Protein AF-A0A6M0AJH9-F1 (afdb_monomer_lite)

Foldseek 3Di:
DDDDDDPPPDDPPPPPVPPPQQFDDADPPVQVVLLVCVVVVAAEDEHAPDDDDDDNNHHYHYDGGPLVVVQVVDPPGPPPPPPPPPPPDD

Radius of gyration: 23.98 Å; chains: 1; bounding box: 80×22×56 Å

pLDDT: mean 77.79, std 18.37, range [37.62, 96.88]

Sequence (90 aa):
TINAHNQTHSFPQRRSSDSLGGQVRLVSQMELRLKEAAKLGFKRAIIPKGQTLSDLGIEIIQVSRVLDAIIAALPGGLRQDFPEDIEDQM

Secondary structure (DSSP, 8-state):
-----------------TTTS-BPPP-TTHHHHHHHHHHTT--EEEEESS------SSEEEEESBHHHHHHHHSTT-------S--SS--

Structure (mmCIF, N/CA/C/O backbone):
data_AF-A0A6M0AJH9-F1
#
_entry.id   AF-A0A6M0AJH9-F1
#
loop_
_atom_site.group_PDB
_atom_site.id
_atom_site.type_symbol
_atom_site.label_atom_id
_atom_site.label_alt_id
_atom_site.label_comp_id
_atom_site.label_asym_id
_atom_site.label_entity_id
_atom_site.label_seq_id
_atom_site.pdbx_PDB_ins_code
_atom_site.Cartn_x
_atom_site.Cartn_y
_atom_site.Cartn_z
_atom_site.occupancy
_atom_site.B_iso_or_equiv
_atom_site.auth_seq_id
_atom_site.auth_comp_id
_atom_site.auth_asym_id
_atom_site.auth_atom_id
_atom_site.pdbx_PDB_model_num
ATOM 1 N N . THR A 1 1 ? 70.511 3.053 -15.362 1.00 43.22 1 THR A N 1
ATOM 2 C CA . THR A 1 1 ? 69.440 2.115 -15.747 1.00 43.22 1 THR A CA 1
ATOM 3 C C . THR A 1 1 ? 68.329 2.192 -14.723 1.00 43.22 1 THR A C 1
ATOM 5 O O . THR A 1 1 ? 68.608 2.102 -13.538 1.00 43.22 1 THR A O 1
ATOM 8 N N . ILE A 1 2 ? 67.129 2.497 -15.217 1.00 50.25 2 ILE A N 1
ATOM 9 C CA . ILE A 1 2 ? 65.811 2.679 -14.574 1.00 50.25 2 ILE A CA 1
ATOM 10 C C . ILE A 1 2 ? 65.504 1.636 -13.469 1.00 50.25 2 ILE A C 1
ATOM 12 O O . ILE A 1 2 ? 65.936 0.497 -13.577 1.00 50.25 2 ILE A O 1
ATOM 16 N N . ASN A 1 3 ? 64.825 1.955 -12.360 1.00 37.62 3 ASN A N 1
ATOM 17 C CA . ASN A 1 3 ? 63.361 2.050 -12.320 1.00 37.62 3 ASN A CA 1
ATOM 18 C C . ASN A 1 3 ? 62.849 2.736 -11.037 1.00 37.62 3 ASN A C 1
ATOM 20 O O . ASN A 1 3 ? 63.011 2.222 -9.928 1.00 37.62 3 ASN A O 1
ATOM 24 N N . ALA A 1 4 ? 62.152 3.860 -11.214 1.00 53.34 4 ALA A N 1
ATOM 25 C CA . ALA A 1 4 ? 61.309 4.474 -10.196 1.00 53.34 4 ALA A CA 1
ATOM 26 C C . ALA A 1 4 ? 60.006 3.667 -10.071 1.00 53.34 4 ALA A C 1
ATOM 28 O O . ALA A 1 4 ? 59.257 3.522 -11.037 1.00 53.34 4 ALA A O 1
ATOM 29 N N . HIS A 1 5 ? 59.754 3.114 -8.885 1.00 56.78 5 HIS A N 1
ATOM 30 C CA . HIS A 1 5 ? 58.533 2.377 -8.574 1.00 56.78 5 HIS A CA 1
ATOM 31 C C . HIS A 1 5 ? 57.374 3.365 -8.398 1.00 56.78 5 HIS A C 1
ATOM 33 O O . HIS A 1 5 ? 57.274 4.054 -7.383 1.00 56.78 5 HIS A O 1
ATOM 39 N N . ASN A 1 6 ? 56.520 3.453 -9.416 1.00 49.84 6 ASN A N 1
ATOM 40 C CA . ASN A 1 6 ? 55.326 4.289 -9.427 1.00 49.84 6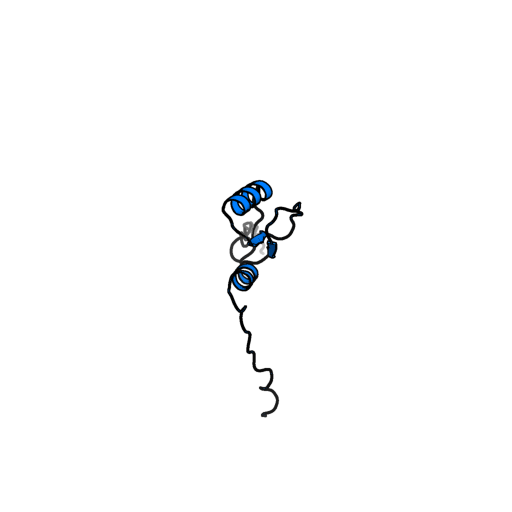 ASN A CA 1
ATOM 41 C C . ASN A 1 6 ? 54.274 3.718 -8.458 1.00 49.84 6 ASN A C 1
ATOM 43 O O . ASN A 1 6 ? 53.599 2.739 -8.771 1.00 49.84 6 ASN A O 1
ATOM 47 N N . GLN A 1 7 ? 54.149 4.316 -7.272 1.00 58.25 7 GLN A N 1
ATOM 48 C CA . GLN A 1 7 ? 53.071 4.016 -6.332 1.00 58.25 7 GLN A CA 1
ATOM 49 C C . GLN A 1 7 ? 51.787 4.710 -6.799 1.00 58.25 7 GLN A C 1
ATOM 51 O O . GLN A 1 7 ? 51.522 5.867 -6.481 1.00 58.25 7 GLN A O 1
ATOM 56 N N . THR A 1 8 ? 50.972 3.998 -7.572 1.00 56.56 8 THR A N 1
ATOM 57 C CA . THR A 1 8 ? 49.599 4.407 -7.880 1.00 56.56 8 THR A CA 1
ATOM 58 C C . THR A 1 8 ? 48.731 4.256 -6.635 1.00 56.56 8 THR A C 1
ATOM 60 O O . THR A 1 8 ? 48.257 3.164 -6.319 1.00 56.56 8 THR A O 1
ATOM 63 N N . HIS A 1 9 ? 48.498 5.363 -5.930 1.00 51.56 9 HIS A N 1
ATOM 64 C CA . HIS A 1 9 ? 47.410 5.467 -4.964 1.00 51.56 9 HIS A CA 1
ATOM 65 C C . HIS A 1 9 ? 46.078 5.306 -5.706 1.00 51.56 9 HIS A C 1
ATOM 67 O O . HIS A 1 9 ? 45.590 6.222 -6.368 1.00 51.56 9 HIS A O 1
ATOM 73 N N . SER A 1 10 ? 45.506 4.106 -5.628 1.00 53.72 10 SER A N 1
ATOM 74 C CA . SER A 1 10 ? 44.183 3.816 -6.166 1.00 53.72 10 SER A CA 1
ATOM 75 C C . SER A 1 10 ? 43.139 4.552 -5.325 1.00 53.72 10 SER A C 1
ATOM 77 O O . SER A 1 10 ? 42.847 4.159 -4.196 1.00 53.72 10 SER A O 1
ATOM 79 N N . PHE A 1 11 ? 42.582 5.634 -5.867 1.00 58.97 11 PHE A N 1
ATOM 80 C CA . PHE A 1 11 ? 41.422 6.305 -5.287 1.00 58.97 11 PHE A CA 1
ATOM 81 C C . PHE A 1 11 ? 40.257 5.305 -5.180 1.00 58.97 11 PHE A C 1
ATOM 83 O O . PHE A 1 11 ? 39.943 4.638 -6.172 1.00 58.97 11 PHE A O 1
ATOM 90 N N . PRO A 1 12 ? 39.589 5.176 -4.018 1.00 52.41 12 PRO A N 1
ATOM 91 C CA . PRO A 1 12 ? 38.428 4.312 -3.901 1.00 52.41 12 PRO A CA 1
ATOM 92 C C . PRO A 1 12 ? 37.296 4.895 -4.751 1.00 52.41 12 PRO A C 1
ATOM 94 O O . PRO A 1 12 ? 36.691 5.910 -4.407 1.00 52.41 12 PRO A O 1
ATOM 97 N N . GLN A 1 13 ? 37.008 4.240 -5.874 1.00 58.53 13 GLN A N 1
ATOM 98 C CA . GLN A 1 13 ? 35.788 4.436 -6.651 1.00 58.53 13 GLN A CA 1
ATOM 99 C C . GLN A 1 13 ? 34.586 4.102 -5.756 1.00 58.53 13 GLN A C 1
ATOM 101 O O . GLN A 1 13 ? 34.119 2.963 -5.715 1.00 58.53 13 GLN A O 1
ATOM 106 N N . ARG A 1 14 ? 34.067 5.090 -5.015 1.00 54.06 14 ARG A N 1
ATOM 107 C CA . ARG A 1 14 ? 32.724 5.005 -4.433 1.00 54.06 14 ARG A CA 1
ATOM 108 C C . ARG A 1 14 ? 31.724 5.026 -5.585 1.00 54.06 14 ARG A C 1
ATOM 110 O O . ARG A 1 14 ? 31.194 6.071 -5.945 1.00 54.06 14 ARG A O 1
ATOM 117 N N . ARG A 1 15 ? 31.440 3.856 -6.153 1.00 54.16 15 ARG A N 1
ATOM 118 C CA . ARG A 1 15 ? 30.209 3.645 -6.913 1.00 54.16 15 ARG A CA 1
ATOM 119 C C . ARG A 1 15 ? 29.057 3.607 -5.921 1.00 54.16 15 ARG A C 1
ATOM 121 O O . ARG A 1 15 ? 28.655 2.551 -5.460 1.00 54.16 15 ARG A O 1
ATOM 128 N N . SER A 1 16 ? 28.537 4.776 -5.567 1.00 53.69 16 SER A N 1
ATOM 129 C CA . SER A 1 16 ? 27.186 4.892 -5.025 1.00 53.69 16 SER A CA 1
ATOM 130 C C . SER A 1 16 ? 26.195 4.740 -6.185 1.00 53.69 16 SER A C 1
ATOM 132 O O . SER A 1 16 ? 25.578 5.709 -6.615 1.00 53.69 16 SER A O 1
ATOM 134 N N . SER A 1 17 ? 26.101 3.540 -6.761 1.00 54.62 17 SER A N 1
ATOM 135 C CA . SER A 1 17 ? 25.121 3.214 -7.811 1.00 54.62 17 SER A CA 1
ATOM 136 C C . SER A 1 17 ? 23.740 2.867 -7.246 1.00 54.62 17 SER A C 1
ATOM 138 O O . SER A 1 17 ? 22.776 2.743 -7.998 1.00 54.62 17 SER A O 1
ATOM 140 N N . ASP A 1 18 ? 23.620 2.755 -5.923 1.00 55.81 18 ASP A N 1
ATOM 141 C CA . ASP A 1 18 ? 22.502 2.087 -5.243 1.00 55.81 18 ASP A CA 1
ATOM 142 C C . ASP A 1 18 ? 21.191 2.894 -5.191 1.00 55.81 18 ASP A C 1
ATOM 144 O O . ASP A 1 18 ? 20.285 2.554 -4.434 1.00 55.81 18 ASP A O 1
ATOM 148 N N . SER A 1 19 ? 21.054 3.958 -5.989 1.00 58.59 19 SER A N 1
ATOM 149 C CA . SER A 1 19 ? 19.852 4.806 -5.985 1.00 58.59 19 SER A CA 1
ATOM 150 C C . SER A 1 19 ? 19.184 5.010 -7.348 1.00 58.59 19 SER A C 1
ATOM 152 O O . SER A 1 19 ? 18.088 5.563 -7.382 1.00 58.59 19 SER A O 1
ATOM 154 N N . LEU A 1 20 ? 19.790 4.591 -8.464 1.00 62.22 20 LEU A N 1
ATOM 155 C CA . LEU A 1 20 ? 19.278 4.929 -9.807 1.00 62.22 20 LEU A CA 1
ATOM 156 C C . LEU A 1 20 ? 18.670 3.740 -10.567 1.00 62.22 20 LEU A C 1
ATOM 158 O O . LEU A 1 20 ? 18.041 3.937 -11.599 1.00 62.22 20 LEU A O 1
ATOM 162 N N . GLY A 1 21 ? 18.799 2.515 -10.048 1.00 75.50 21 GLY A N 1
ATOM 163 C CA . GLY A 1 21 ? 18.274 1.301 -10.691 1.00 75.50 21 GLY A CA 1
ATOM 164 C C . GLY A 1 21 ? 16.764 1.077 -10.534 1.00 75.50 21 GLY A C 1
ATOM 165 O O . GLY A 1 21 ? 16.239 0.075 -11.018 1.00 75.50 21 GLY A O 1
ATOM 166 N N . GLY A 1 22 ? 16.059 1.977 -9.841 1.00 87.44 22 GLY A N 1
ATOM 167 C CA . GLY A 1 22 ? 14.626 1.839 -9.578 1.00 87.44 22 GLY A CA 1
ATOM 168 C C . GLY A 1 22 ? 14.281 0.782 -8.523 1.00 87.44 22 GLY A C 1
ATOM 169 O O . GLY A 1 22 ? 13.174 0.248 -8.557 1.00 87.44 22 GLY A O 1
ATOM 170 N N . GLN A 1 23 ? 15.194 0.456 -7.599 1.00 90.31 23 GLN A N 1
ATOM 171 C CA . GLN A 1 23 ? 14.878 -0.386 -6.440 1.00 90.31 23 GLN A CA 1
ATOM 172 C C . GLN A 1 23 ? 13.918 0.316 -5.476 1.00 90.31 23 GLN A C 1
ATOM 174 O O . GLN A 1 23 ? 14.107 1.476 -5.105 1.00 90.31 23 GLN A O 1
ATOM 179 N N . VAL A 1 24 ? 12.928 -0.432 -4.995 1.00 91.81 24 VAL A N 1
ATOM 180 C CA . VAL A 1 24 ? 12.039 0.010 -3.918 1.00 91.81 24 VAL A CA 1
ATOM 181 C C . VAL A 1 24 ? 12.701 -0.296 -2.576 1.00 91.81 24 VAL A C 1
ATOM 183 O O . VAL A 1 24 ? 13.084 -1.433 -2.302 1.00 91.81 24 VAL A O 1
ATOM 186 N N . ARG A 1 25 ? 12.851 0.724 -1.726 1.00 89.31 25 ARG A N 1
ATOM 187 C CA . ARG A 1 25 ? 13.486 0.586 -0.408 1.00 89.31 25 ARG A CA 1
ATOM 188 C C . ARG A 1 25 ? 12.460 0.303 0.681 1.00 89.31 25 ARG A C 1
ATOM 190 O O . ARG A 1 25 ? 11.361 0.852 0.672 1.00 89.31 25 ARG A O 1
ATOM 197 N N . LEU A 1 26 ? 12.868 -0.508 1.654 1.00 91.31 26 LEU A N 1
ATOM 198 C CA . LEU A 1 26 ? 12.103 -0.718 2.879 1.00 91.31 26 LEU A CA 1
ATOM 199 C C . LEU A 1 26 ? 11.956 0.594 3.655 1.00 91.31 26 LEU A C 1
ATOM 201 O O . LEU A 1 26 ? 12.876 1.414 3.708 1.00 91.31 26 LEU A O 1
ATOM 205 N N . VAL A 1 27 ? 10.796 0.758 4.286 1.00 90.25 27 VAL A N 1
ATOM 206 C CA . VAL A 1 27 ? 10.480 1.902 5.145 1.00 90.25 27 VAL A CA 1
ATOM 207 C C . VAL A 1 27 ? 10.076 1.429 6.536 1.00 90.25 27 VAL A C 1
ATOM 209 O O . VAL A 1 27 ? 9.548 0.331 6.714 1.00 90.25 27 VAL A O 1
ATOM 212 N N . SER A 1 28 ? 10.330 2.268 7.537 1.00 91.62 28 SER A N 1
ATOM 213 C CA . SER A 1 28 ? 9.976 1.981 8.925 1.00 91.62 28 SER A CA 1
ATOM 214 C C . SER A 1 28 ? 8.479 2.177 9.191 1.00 91.62 28 SER A C 1
ATOM 216 O O . SER A 1 28 ? 7.800 2.969 8.529 1.00 91.62 28 SER A O 1
ATOM 218 N N . GLN A 1 29 ? 7.975 1.464 10.205 1.00 92.62 29 GLN A N 1
ATOM 219 C CA . GLN A 1 29 ? 6.597 1.570 10.709 1.00 92.62 29 GLN A CA 1
ATOM 220 C C . GLN A 1 29 ? 5.514 1.314 9.645 1.00 92.62 29 GLN A C 1
ATOM 222 O O . GLN A 1 29 ? 4.462 1.951 9.645 1.00 92.62 29 GLN A O 1
ATOM 227 N N . MET A 1 30 ? 5.766 0.383 8.723 1.00 93.12 30 MET A N 1
ATOM 228 C CA . MET A 1 30 ? 4.850 0.110 7.615 1.00 93.12 30 MET A CA 1
ATOM 229 C C . MET A 1 30 ? 3.468 -0.335 8.086 1.00 93.12 30 MET A C 1
ATOM 231 O O . MET A 1 30 ? 2.469 0.189 7.608 1.00 93.12 30 MET A O 1
ATOM 235 N N . GLU A 1 31 ? 3.411 -1.243 9.059 1.00 93.25 31 GLU A N 1
ATOM 236 C CA . GLU A 1 31 ? 2.146 -1.757 9.582 1.00 93.25 31 GLU A CA 1
ATOM 237 C C . GLU A 1 31 ? 1.254 -0.631 10.125 1.00 93.25 31 GLU A C 1
ATOM 239 O O . GLU A 1 31 ? 0.064 -0.589 9.826 1.00 93.25 31 GLU A O 1
ATOM 244 N N . LEU A 1 32 ? 1.832 0.338 10.847 1.00 95.00 32 LEU A N 1
ATOM 245 C CA . LEU A 1 32 ? 1.103 1.510 11.336 1.00 95.00 32 LEU A CA 1
ATOM 246 C C . LEU A 1 32 ? 0.559 2.354 10.174 1.00 95.00 32 LEU A C 1
ATOM 248 O O . LEU A 1 32 ? -0.620 2.694 10.163 1.00 95.00 32 LEU A O 1
ATOM 252 N N . ARG A 1 33 ? 1.394 2.647 9.167 1.00 94.81 33 ARG A N 1
ATOM 253 C CA . ARG A 1 33 ? 0.986 3.427 7.983 1.00 94.81 33 ARG A CA 1
ATOM 254 C C . ARG A 1 33 ? -0.153 2.750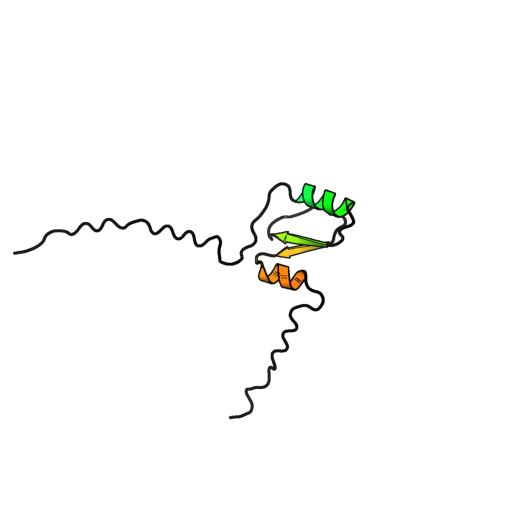 7.219 1.00 94.81 33 ARG A C 1
ATOM 256 O O . ARG A 1 33 ? -1.079 3.423 6.779 1.00 94.81 33 ARG A O 1
ATOM 263 N N . LEU A 1 34 ? -0.093 1.427 7.082 1.00 95.81 34 LEU A N 1
ATOM 264 C CA . LEU A 1 34 ? -1.112 0.640 6.396 1.00 95.81 34 LEU A CA 1
ATOM 265 C C . LEU A 1 34 ? -2.422 0.572 7.192 1.00 95.81 34 LEU A C 1
ATOM 267 O O . LEU A 1 34 ? -3.485 0.692 6.591 1.00 95.81 34 LEU A O 1
ATOM 271 N N . LYS A 1 35 ? -2.367 0.468 8.528 1.00 95.19 35 LYS A N 1
ATOM 272 C CA . LYS A 1 35 ? -3.564 0.550 9.387 1.00 95.19 35 LYS A CA 1
ATOM 273 C C . LYS A 1 35 ? -4.280 1.888 9.235 1.00 95.19 35 LYS A C 1
ATOM 275 O O . LYS A 1 35 ? -5.500 1.915 9.105 1.00 95.19 35 LYS A O 1
ATOM 280 N N . GLU A 1 36 ? -3.540 2.992 9.212 1.00 96.31 36 GLU A N 1
ATOM 281 C CA . GLU A 1 36 ? -4.136 4.313 8.989 1.00 96.31 36 GLU A CA 1
ATOM 282 C C . GLU A 1 36 ? -4.704 4.452 7.568 1.00 96.31 36 GLU A C 1
ATOM 284 O O . GLU A 1 36 ? -5.811 4.959 7.397 1.00 96.31 36 GLU A O 1
ATOM 289 N N . ALA A 1 37 ? -4.019 3.923 6.549 1.00 96.19 37 ALA A N 1
ATOM 290 C CA . ALA A 1 37 ? -4.550 3.898 5.185 1.00 96.19 37 ALA A CA 1
ATOM 291 C C . ALA A 1 37 ? -5.864 3.095 5.092 1.00 96.19 37 ALA A C 1
ATOM 293 O O . ALA A 1 37 ? -6.831 3.551 4.482 1.00 96.19 37 ALA A O 1
ATOM 294 N N . ALA A 1 38 ? -5.943 1.938 5.751 1.00 95.94 38 ALA A N 1
ATOM 295 C CA . ALA A 1 38 ? -7.164 1.140 5.804 1.00 95.94 38 ALA A CA 1
ATOM 296 C C . ALA A 1 38 ? -8.339 1.927 6.415 1.00 95.94 38 ALA A C 1
ATOM 298 O O . ALA A 1 38 ? -9.442 1.922 5.864 1.00 95.94 38 ALA A O 1
ATOM 299 N N . LYS A 1 39 ? -8.097 2.674 7.506 1.00 95.94 39 LYS A N 1
ATOM 300 C CA . LYS A 1 39 ? -9.105 3.541 8.150 1.00 95.94 39 LYS A CA 1
ATOM 301 C C . LYS A 1 39 ? -9.595 4.664 7.239 1.00 95.94 39 LYS A C 1
ATOM 303 O O . LYS A 1 39 ? -10.771 5.007 7.281 1.00 95.94 39 LYS A O 1
ATOM 308 N N . LEU A 1 40 ? -8.715 5.212 6.402 1.00 96.88 40 LEU A N 1
ATOM 309 C CA . LEU A 1 40 ? -9.060 6.232 5.406 1.00 96.88 40 LEU A CA 1
ATOM 310 C C . LEU A 1 40 ? -9.821 5.663 4.195 1.00 96.88 40 LEU A C 1
ATOM 312 O O . LEU A 1 40 ? -10.206 6.414 3.303 1.00 96.88 40 LEU A O 1
ATOM 316 N N . GLY A 1 41 ? -10.058 4.349 4.157 1.00 96.31 41 GLY A N 1
ATOM 317 C CA . GLY A 1 41 ? -10.847 3.693 3.119 1.00 96.31 41 GLY A CA 1
ATOM 318 C C . GLY A 1 41 ? -10.035 3.192 1.927 1.00 96.31 41 GLY A C 1
ATOM 319 O O . GLY A 1 41 ? -10.633 2.674 0.981 1.00 96.31 41 GLY A O 1
ATOM 320 N N . PHE A 1 42 ? -8.700 3.278 1.965 1.00 96.75 42 PHE A N 1
ATOM 321 C CA . PHE A 1 42 ? -7.859 2.643 0.952 1.00 96.75 42 PHE A CA 1
ATOM 322 C C . PHE A 1 42 ? -8.055 1.123 0.987 1.00 96.75 42 PHE A C 1
ATOM 324 O O . PHE A 1 42 ? -8.151 0.522 2.053 1.00 96.75 42 PHE A O 1
ATOM 331 N N . LYS A 1 43 ? -8.139 0.502 -0.193 1.00 94.94 43 LYS A N 1
ATOM 332 C CA . LYS A 1 43 ? -8.435 -0.936 -0.344 1.00 94.94 43 LYS A CA 1
ATOM 333 C C . LYS A 1 43 ? -7.236 -1.772 -0.778 1.00 94.94 43 LYS A C 1
ATOM 335 O O . LYS A 1 43 ? -7.230 -2.978 -0.571 1.00 94.94 43 LYS A O 1
ATOM 340 N N . ARG A 1 44 ? -6.229 -1.120 -1.358 1.00 94.81 44 ARG A N 1
ATOM 341 C CA . ARG A 1 44 ? -5.015 -1.734 -1.894 1.00 94.81 44 ARG A CA 1
ATOM 342 C C . ARG A 1 44 ? -3.796 -0.915 -1.519 1.00 94.81 44 ARG A C 1
ATOM 344 O O . ARG A 1 44 ? -3.849 0.313 -1.579 1.00 94.81 44 ARG A O 1
ATOM 351 N N . ALA A 1 45 ? -2.696 -1.593 -1.224 1.00 95.75 45 ALA A N 1
ATOM 352 C CA . ALA A 1 45 ? -1.397 -0.978 -1.017 1.00 95.75 45 ALA A CA 1
ATOM 353 C C . ALA A 1 45 ? -0.301 -1.733 -1.774 1.00 95.75 45 ALA A C 1
ATOM 355 O O . ALA A 1 45 ? -0.212 -2.958 -1.716 1.00 95.75 45 ALA A O 1
ATOM 356 N N . ILE A 1 46 ? 0.564 -0.975 -2.447 1.00 95.75 46 ILE A N 1
ATOM 357 C CA . ILE A 1 46 ? 1.798 -1.484 -3.047 1.00 95.75 46 ILE A CA 1
ATOM 358 C C . ILE A 1 46 ? 2.929 -1.216 -2.060 1.00 95.75 46 ILE A C 1
ATOM 360 O O . ILE A 1 46 ? 3.121 -0.076 -1.633 1.00 95.75 46 ILE A O 1
ATOM 364 N N . ILE A 1 47 ? 3.665 -2.257 -1.686 1.00 95.31 47 ILE A N 1
ATOM 365 C CA . ILE A 1 47 ? 4.703 -2.190 -0.658 1.00 95.31 47 ILE A CA 1
ATOM 366 C C . ILE A 1 47 ? 6.019 -2.816 -1.142 1.00 95.31 47 ILE A C 1
ATOM 368 O O . ILE A 1 47 ? 6.009 -3.664 -2.035 1.00 95.31 47 ILE A O 1
ATOM 372 N N . PRO A 1 48 ? 7.168 -2.453 -0.549 1.00 95.31 48 PRO A N 1
ATOM 373 C CA . PRO A 1 48 ? 8.426 -3.140 -0.799 1.00 95.31 48 PRO A CA 1
ATOM 374 C C . PRO A 1 48 ? 8.347 -4.625 -0.406 1.00 95.31 48 PRO A C 1
ATOM 376 O O . PRO A 1 48 ? 7.749 -4.989 0.608 1.00 95.31 48 PRO A O 1
ATOM 379 N N . LYS A 1 49 ? 9.000 -5.487 -1.185 1.00 93.25 49 LYS A N 1
ATOM 380 C CA . LYS A 1 49 ? 9.128 -6.920 -0.892 1.00 93.25 49 LYS A CA 1
ATOM 381 C C . LYS A 1 49 ? 9.994 -7.169 0.349 1.00 93.25 49 LYS A C 1
ATOM 383 O O . LYS A 1 49 ? 10.930 -6.420 0.622 1.00 93.25 49 LYS A O 1
ATOM 388 N N . GLY A 1 50 ? 9.725 -8.270 1.054 1.00 86.25 50 GLY A N 1
ATOM 389 C CA . GLY A 1 50 ? 10.559 -8.744 2.169 1.00 86.25 50 GLY A CA 1
ATOM 390 C C . GLY A 1 50 ? 10.030 -8.401 3.560 1.00 86.25 50 GLY A C 1
ATOM 391 O O . GLY A 1 50 ? 10.763 -8.527 4.536 1.00 86.25 50 GLY A O 1
ATOM 392 N N . GLN A 1 51 ? 8.766 -7.987 3.660 1.00 82.56 51 GLN A N 1
ATOM 393 C CA . GLN A 1 51 ? 8.094 -7.789 4.937 1.00 82.56 51 GLN A CA 1
ATOM 394 C C . GLN A 1 51 ? 6.903 -8.738 5.058 1.00 82.56 51 GLN A C 1
ATOM 396 O O . GLN A 1 51 ? 6.076 -8.827 4.152 1.00 82.56 51 GLN A O 1
ATOM 401 N N . THR A 1 52 ? 6.820 -9.444 6.179 1.00 83.75 52 THR A N 1
ATOM 402 C CA . THR A 1 52 ? 5.636 -10.225 6.542 1.00 83.75 52 THR A CA 1
ATOM 403 C C . THR A 1 52 ? 4.718 -9.323 7.349 1.00 83.75 52 THR A C 1
ATOM 405 O O . THR A 1 52 ? 5.159 -8.707 8.319 1.00 83.75 52 THR A O 1
ATOM 408 N N . LEU A 1 53 ? 3.461 -9.219 6.932 1.00 86.44 53 LEU A N 1
ATOM 409 C CA . LEU A 1 53 ? 2.448 -8.414 7.603 1.00 86.44 53 LEU A CA 1
ATOM 410 C C . LEU A 1 53 ? 1.311 -9.322 8.065 1.00 86.44 53 LEU A C 1
ATOM 412 O O . LEU A 1 53 ? 0.987 -10.305 7.400 1.00 86.44 53 LEU A O 1
ATOM 416 N N . SER A 1 54 ? 0.723 -8.975 9.205 1.00 84.94 54 SER A N 1
ATOM 417 C CA . SER A 1 54 ? -0.544 -9.543 9.671 1.00 84.94 54 SER A CA 1
ATOM 418 C C . SER A 1 54 ? -1.682 -9.162 8.716 1.00 84.94 54 SER A C 1
ATOM 420 O O . SER A 1 54 ? -1.502 -8.304 7.854 1.00 84.94 54 SER A O 1
ATOM 422 N N . ASP A 1 55 ? -2.865 -9.756 8.871 1.00 87.12 55 ASP A N 1
ATOM 423 C CA . ASP A 1 55 ? -4.037 -9.297 8.121 1.00 87.12 55 ASP A CA 1
ATOM 424 C C . ASP A 1 55 ? -4.412 -7.864 8.544 1.00 87.12 55 ASP A C 1
ATOM 426 O O . ASP A 1 55 ? -4.605 -7.572 9.728 1.00 87.12 55 ASP A O 1
ATOM 430 N N . LEU A 1 56 ? -4.453 -6.957 7.568 1.00 88.88 56 LEU A N 1
ATOM 431 C CA . LEU A 1 56 ? -4.709 -5.525 7.751 1.00 88.88 56 LEU A CA 1
ATOM 432 C C . LEU A 1 56 ? -6.033 -5.082 7.112 1.00 88.88 56 LEU A C 1
ATOM 434 O O . LEU A 1 56 ? -6.340 -3.890 7.133 1.00 88.88 56 LEU A O 1
ATOM 438 N N . GLY A 1 57 ? -6.808 -6.007 6.532 1.00 89.69 57 GLY A N 1
ATOM 439 C CA . GLY A 1 57 ? -8.075 -5.686 5.865 1.00 89.69 57 GLY A CA 1
ATOM 440 C C . GLY A 1 57 ? -7.925 -4.866 4.576 1.00 89.69 57 GLY A C 1
ATOM 441 O O . GLY A 1 57 ? -8.895 -4.268 4.110 1.00 89.69 57 GLY A O 1
ATOM 442 N N . ILE A 1 58 ? -6.717 -4.824 4.007 1.00 94.12 58 ILE A N 1
ATOM 443 C CA . ILE A 1 58 ? -6.408 -4.235 2.701 1.00 94.12 58 ILE A CA 1
ATOM 444 C C . ILE A 1 58 ? -5.574 -5.225 1.894 1.00 94.12 58 ILE A C 1
ATOM 446 O O . ILE A 1 58 ? -4.769 -5.973 2.447 1.00 94.12 58 ILE A O 1
ATOM 450 N N . GLU A 1 59 ? -5.746 -5.218 0.580 1.00 94.00 59 GLU A N 1
ATOM 451 C CA . GLU A 1 59 ? -4.958 -6.058 -0.315 1.00 94.00 59 GLU A CA 1
ATOM 452 C C . GLU A 1 59 ? -3.526 -5.513 -0.421 1.00 94.00 59 GLU A C 1
ATOM 454 O O . GLU A 1 59 ? -3.306 -4.316 -0.635 1.00 94.00 59 GLU A O 1
ATOM 459 N N . ILE A 1 60 ? -2.545 -6.403 -0.270 1.00 94.06 60 ILE A N 1
ATOM 460 C CA . ILE A 1 60 ? -1.122 -6.069 -0.262 1.00 94.06 60 ILE A CA 1
ATOM 461 C C . ILE A 1 60 ? -0.450 -6.621 -1.519 1.00 94.06 60 ILE A C 1
ATOM 463 O O . ILE A 1 60 ? -0.469 -7.825 -1.763 1.00 94.06 60 ILE A O 1
ATOM 467 N N . ILE A 1 61 ? 0.220 -5.746 -2.267 1.00 94.69 61 ILE A N 1
ATOM 468 C CA . ILE A 1 61 ? 0.999 -6.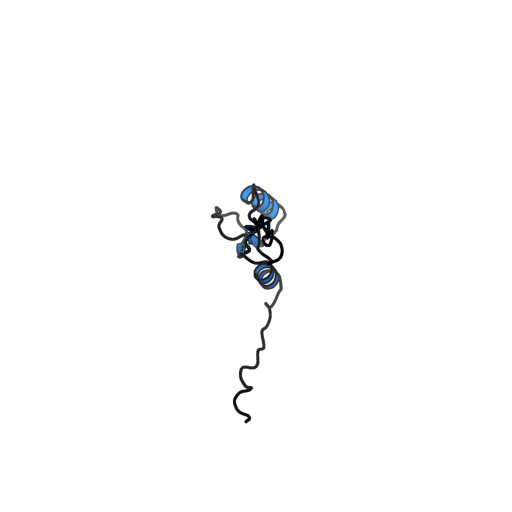092 -3.459 1.00 94.69 61 ILE A CA 1
ATOM 469 C C . ILE A 1 61 ? 2.470 -5.786 -3.180 1.00 94.69 61 ILE A C 1
ATOM 471 O O . ILE A 1 61 ? 2.844 -4.633 -2.975 1.00 94.69 61 ILE A O 1
ATOM 475 N N . GLN A 1 62 ? 3.322 -6.810 -3.163 1.00 94.56 62 GLN A N 1
ATOM 476 C CA . GLN A 1 62 ? 4.748 -6.648 -2.875 1.00 94.56 62 GLN A CA 1
ATOM 477 C C . GLN A 1 62 ? 5.580 -6.488 -4.1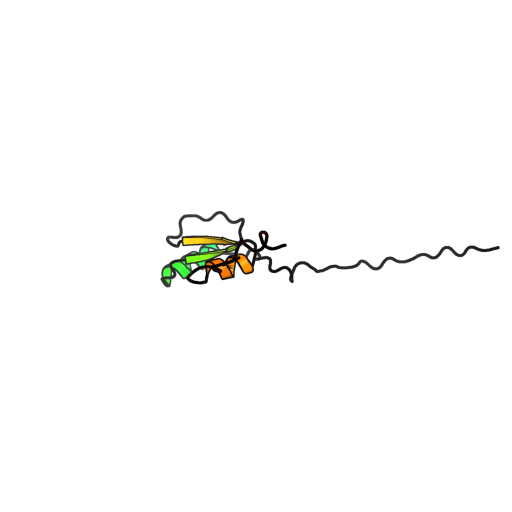48 1.00 94.56 62 GLN A C 1
ATOM 479 O O . GLN A 1 62 ? 5.495 -7.315 -5.052 1.00 94.56 62 GLN A O 1
ATOM 484 N N . VAL A 1 63 ? 6.449 -5.479 -4.185 1.00 95.25 63 VAL A N 1
ATOM 485 C CA . VAL A 1 63 ? 7.306 -5.163 -5.338 1.00 95.25 63 VAL A CA 1
ATOM 486 C C . VAL A 1 63 ? 8.749 -4.910 -4.912 1.00 95.25 63 VAL A C 1
ATOM 488 O O . VAL A 1 63 ? 9.021 -4.418 -3.818 1.00 95.25 63 VAL A O 1
ATOM 491 N N . SER A 1 64 ? 9.703 -5.242 -5.777 1.00 93.12 64 SER A N 1
ATOM 492 C CA . SER A 1 64 ? 11.123 -4.915 -5.575 1.00 93.12 64 SER A CA 1
ATOM 493 C C . SER A 1 64 ? 11.594 -3.770 -6.473 1.00 93.12 64 SER A C 1
ATOM 495 O O . SER A 1 64 ? 12.612 -3.141 -6.170 1.00 93.12 64 SER A O 1
ATOM 497 N N . ARG A 1 65 ? 10.856 -3.468 -7.552 1.00 92.94 65 ARG A N 1
ATOM 498 C CA . ARG A 1 65 ? 11.195 -2.438 -8.538 1.00 92.94 65 ARG A CA 1
ATOM 499 C C . ARG A 1 65 ? 10.050 -1.451 -8.736 1.00 92.94 65 ARG A C 1
ATOM 501 O O . ARG A 1 65 ? 8.877 -1.804 -8.649 1.00 92.94 65 ARG A O 1
ATOM 508 N N . VAL A 1 66 ? 10.401 -0.212 -9.071 1.00 92.00 66 VAL A N 1
ATOM 509 C CA . VAL A 1 66 ? 9.433 0.855 -9.367 1.00 92.00 66 VAL A CA 1
ATOM 510 C C . VAL A 1 66 ? 8.577 0.514 -10.592 1.00 92.00 66 VAL A C 1
ATOM 512 O O . VAL A 1 66 ? 7.388 0.806 -10.592 1.00 92.00 66 VAL A O 1
ATOM 515 N N . LEU A 1 67 ? 9.145 -0.152 -11.604 1.00 91.25 67 LEU A N 1
ATOM 516 C CA . LEU A 1 67 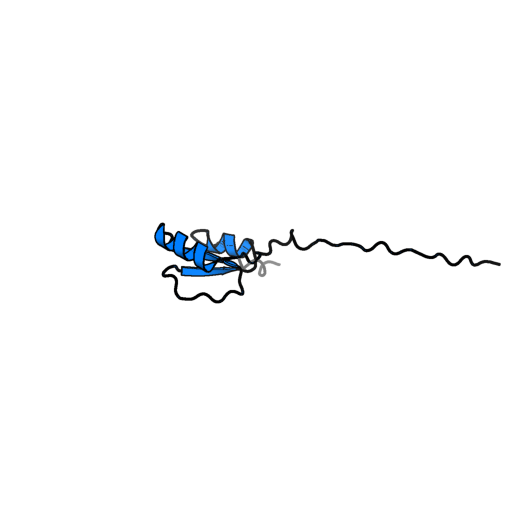? 8.388 -0.593 -12.783 1.00 91.25 67 LEU A CA 1
ATOM 517 C C . LEU A 1 67 ? 7.217 -1.511 -12.398 1.00 91.25 67 LEU A C 1
ATOM 519 O O . LEU A 1 67 ? 6.092 -1.276 -12.830 1.00 91.25 67 LEU A O 1
ATOM 523 N N . ASP A 1 68 ? 7.466 -2.495 -11.532 1.00 92.19 68 ASP A N 1
ATOM 524 C CA . ASP A 1 68 ? 6.438 -3.429 -11.061 1.00 92.19 6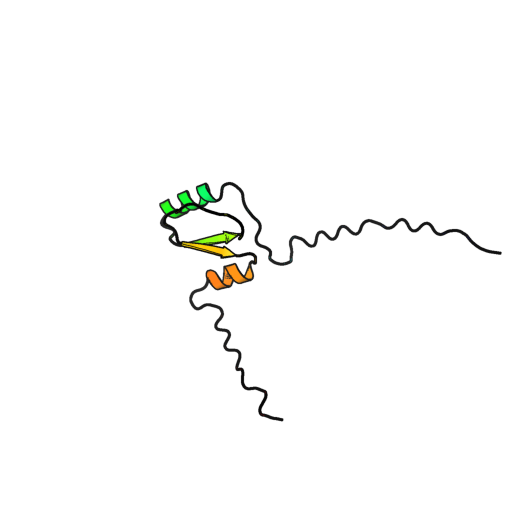8 ASP A CA 1
ATOM 525 C C . ASP A 1 68 ? 5.333 -2.685 -10.294 1.00 92.19 68 ASP A C 1
ATOM 527 O O . ASP A 1 68 ? 4.150 -2.992 -10.438 1.00 92.19 68 ASP A O 1
ATOM 531 N N . ALA A 1 69 ? 5.708 -1.657 -9.521 1.00 93.62 69 ALA A N 1
ATOM 532 C CA . ALA A 1 69 ? 4.759 -0.797 -8.817 1.00 93.62 69 ALA A CA 1
ATOM 533 C C . ALA A 1 69 ? 3.846 -0.034 -9.789 1.00 93.62 69 ALA A C 1
ATOM 535 O O . ALA A 1 69 ? 2.642 0.059 -9.563 1.00 93.62 69 ALA A O 1
ATOM 536 N N . ILE A 1 70 ? 4.409 0.495 -10.879 1.00 93.19 70 ILE A N 1
ATOM 537 C CA . ILE A 1 70 ? 3.647 1.213 -11.907 1.00 93.19 70 ILE A CA 1
ATOM 538 C C . ILE A 1 70 ? 2.670 0.258 -12.598 1.00 93.19 70 ILE A C 1
ATOM 540 O O . ILE A 1 70 ? 1.489 0.579 -12.713 1.00 93.19 70 ILE A O 1
ATOM 544 N N . ILE A 1 71 ? 3.129 -0.932 -12.996 1.00 92.06 71 ILE A N 1
ATOM 545 C CA . ILE A 1 71 ? 2.279 -1.951 -13.633 1.00 92.06 71 ILE A CA 1
ATOM 546 C C . ILE A 1 71 ? 1.120 -2.344 -12.710 1.00 92.06 71 ILE A C 1
ATOM 548 O O . ILE A 1 71 ? -0.020 -2.411 -13.160 1.00 92.06 71 ILE A O 1
ATOM 552 N N . ALA A 1 72 ? 1.390 -2.550 -11.419 1.00 91.56 72 ALA A N 1
ATOM 553 C CA . ALA A 1 72 ? 0.370 -2.909 -10.436 1.00 91.56 72 ALA A CA 1
ATOM 554 C C . ALA A 1 72 ? -0.630 -1.773 -10.137 1.00 91.56 72 ALA A C 1
ATOM 556 O O . ALA A 1 72 ? -1.769 -2.032 -9.740 1.00 91.56 72 ALA A O 1
ATOM 557 N N . ALA A 1 73 ? -0.218 -0.512 -10.295 1.00 91.38 73 ALA A N 1
ATOM 558 C CA . ALA A 1 73 ? -1.064 0.648 -10.023 1.00 91.38 73 ALA A CA 1
ATOM 559 C C . ALA A 1 73 ? -2.023 0.984 -11.177 1.00 91.38 73 ALA A C 1
ATOM 561 O O . ALA A 1 73 ? -3.087 1.555 -10.928 1.00 91.38 73 ALA A O 1
ATOM 562 N N . LEU A 1 74 ? -1.663 0.652 -12.421 1.00 90.12 74 LEU A N 1
ATOM 563 C CA . LEU A 1 74 ? -2.421 1.047 -13.607 1.00 90.12 74 LEU A CA 1
ATOM 564 C C . LEU A 1 74 ? -3.537 0.042 -13.959 1.00 90.12 74 LEU A C 1
ATOM 566 O O . LEU A 1 74 ? -3.296 -1.166 -14.013 1.00 90.12 74 LEU A O 1
ATOM 570 N N . PRO A 1 75 ? -4.764 0.512 -14.251 1.00 76.06 75 PRO A N 1
ATOM 571 C CA . PRO A 1 75 ? -5.835 -0.347 -14.745 1.00 76.06 75 PRO A CA 1
ATOM 572 C C . PRO A 1 75 ? -5.502 -0.857 -16.157 1.00 76.06 75 PRO A C 1
ATOM 574 O O . PRO A 1 75 ? -5.302 -0.064 -17.073 1.00 76.06 75 PRO A O 1
ATOM 577 N N . GLY A 1 76 ? -5.449 -2.183 -16.326 1.00 71.94 76 GLY A N 1
ATOM 578 C CA . GLY A 1 76 ? -5.194 -2.848 -17.613 1.00 71.94 76 GLY A CA 1
ATOM 579 C C . GLY A 1 76 ? -3.799 -3.458 -17.789 1.00 71.94 76 GLY A C 1
ATOM 580 O O . GLY A 1 76 ? -3.602 -4.174 -18.766 1.00 71.94 76 GLY A O 1
ATOM 581 N N . GLY A 1 77 ? -2.861 -3.231 -16.857 1.00 61.56 77 GLY A N 1
ATOM 582 C CA . GLY A 1 77 ? -1.461 -3.655 -17.003 1.00 61.56 77 GLY A CA 1
ATOM 583 C C . GLY A 1 77 ? -0.785 -3.015 -18.225 1.00 61.56 77 GLY A C 1
ATOM 584 O O . GLY A 1 77 ? -1.438 -2.426 -19.084 1.00 61.56 77 GLY A O 1
ATOM 585 N N . LEU A 1 78 ? 0.541 -3.100 -18.342 1.00 58.78 78 LEU A N 1
ATOM 586 C CA . LEU A 1 78 ? 1.159 -2.889 -19.654 1.00 58.78 78 LEU A CA 1
ATOM 587 C C . LEU A 1 78 ? 0.627 -4.012 -20.549 1.00 58.78 78 LEU A C 1
ATOM 589 O O . LEU A 1 78 ? 1.093 -5.142 -20.436 1.00 58.78 78 LEU A O 1
ATOM 593 N N . ARG A 1 79 ? -0.378 -3.727 -21.384 1.00 55.50 79 ARG A N 1
ATOM 594 C CA . ARG A 1 79 ? -0.750 -4.601 -22.494 1.00 55.50 79 ARG A CA 1
ATOM 595 C C . ARG A 1 79 ? 0.482 -4.672 -23.394 1.00 55.50 79 ARG A C 1
ATOM 597 O O . ARG A 1 79 ? 0.722 -3.787 -24.207 1.00 55.50 79 ARG A O 1
ATOM 604 N N . GLN A 1 80 ? 1.332 -5.659 -23.145 1.00 58.28 80 GLN A N 1
ATOM 605 C CA . GLN A 1 80 ? 2.423 -6.012 -24.031 1.00 58.28 80 GLN A CA 1
ATOM 606 C C . GLN A 1 80 ? 1.795 -6.785 -25.185 1.00 58.28 80 GLN A C 1
ATOM 608 O O . GLN A 1 80 ? 1.831 -8.008 -25.220 1.00 58.28 80 GLN A O 1
ATOM 613 N N . ASP A 1 81 ? 1.179 -6.048 -26.108 1.00 53.44 81 ASP A N 1
ATOM 614 C CA . ASP A 1 81 ? 0.957 -6.532 -27.465 1.00 53.44 81 ASP A CA 1
ATOM 615 C C . ASP A 1 81 ? 2.340 -6.564 -28.137 1.00 53.44 81 ASP A C 1
ATOM 617 O O . ASP A 1 81 ? 2.700 -5.672 -28.902 1.00 53.44 81 ASP A O 1
ATOM 621 N N . PHE A 1 82 ? 3.181 -7.531 -27.766 1.00 53.59 82 PHE A N 1
ATOM 622 C CA . PHE A 1 82 ? 4.307 -7.899 -28.611 1.00 53.59 82 PHE A CA 1
ATOM 623 C C . PHE A 1 82 ? 3.737 -8.844 -29.666 1.00 53.59 82 PHE A C 1
ATOM 625 O O . PHE A 1 82 ? 3.318 -9.942 -29.303 1.00 53.59 82 PHE A O 1
ATOM 632 N N . PRO A 1 83 ? 3.641 -8.444 -30.944 1.00 54.38 83 PRO A N 1
ATOM 633 C CA . PRO A 1 83 ? 3.349 -9.412 -31.987 1.00 54.38 83 PRO A CA 1
ATOM 634 C C . PRO A 1 83 ? 4.493 -10.436 -32.001 1.00 54.38 83 PRO A C 1
ATOM 636 O O . PRO A 1 83 ? 5.633 -10.069 -32.281 1.00 54.38 83 PRO A O 1
ATOM 639 N N . GLU A 1 84 ? 4.197 -11.694 -31.663 1.00 58.62 84 GLU A N 1
ATOM 640 C CA . GLU A 1 84 ? 5.156 -12.814 -31.721 1.00 58.62 84 GLU A CA 1
ATOM 641 C C . GLU A 1 84 ? 5.468 -13.257 -33.166 1.00 58.62 84 GLU A C 1
ATOM 643 O O . GLU A 1 84 ? 6.320 -14.110 -33.375 1.00 58.62 84 GLU A O 1
ATOM 648 N N . ASP A 1 85 ? 4.875 -12.621 -34.180 1.00 61.94 85 ASP A N 1
ATOM 649 C CA . ASP A 1 85 ? 4.892 -13.127 -35.556 1.00 61.94 85 ASP A CA 1
ATOM 650 C C . ASP A 1 85 ? 5.686 -12.239 -36.536 1.00 61.94 85 ASP A C 1
ATOM 652 O O . ASP A 1 85 ? 5.181 -11.859 -37.595 1.00 61.94 85 ASP A O 1
ATOM 656 N N . ILE A 1 86 ? 6.940 -11.893 -36.219 1.00 63.84 86 ILE A N 1
ATOM 657 C CA . ILE A 1 86 ? 7.896 -11.394 -37.237 1.00 63.84 86 ILE A CA 1
ATOM 658 C C . ILE A 1 86 ? 9.123 -12.309 -37.308 1.00 63.84 86 ILE A C 1
ATOM 660 O O . ILE A 1 86 ? 10.257 -11.855 -37.211 1.00 63.84 86 ILE A O 1
ATOM 664 N N . GLU A 1 87 ? 8.899 -13.612 -37.474 1.00 59.34 87 GLU A N 1
ATOM 665 C CA . GLU A 1 87 ? 9.963 -14.551 -37.872 1.00 59.34 87 GLU A CA 1
ATOM 666 C C . GLU A 1 87 ? 9.642 -15.365 -39.143 1.00 59.34 87 GLU A C 1
ATOM 668 O O . GLU A 1 87 ? 10.534 -16.020 -39.666 1.00 59.34 87 GLU A O 1
ATOM 673 N N . ASP A 1 88 ? 8.453 -15.224 -39.747 1.00 59.62 88 ASP A N 1
ATOM 674 C CA . ASP A 1 88 ? 8.055 -15.996 -40.947 1.00 59.62 88 ASP A CA 1
ATOM 675 C C . ASP A 1 88 ? 8.104 -15.214 -42.279 1.00 59.62 88 ASP A C 1
ATOM 677 O O . ASP A 1 88 ? 7.436 -15.561 -43.257 1.00 59.62 88 ASP A O 1
ATOM 681 N N . GLN A 1 89 ? 8.907 -14.149 -42.365 1.00 54.00 89 GLN A N 1
ATOM 682 C CA . GLN A 1 89 ? 9.173 -13.463 -43.638 1.00 54.00 89 GLN A CA 1
ATOM 683 C C . GLN A 1 89 ? 10.648 -13.084 -43.784 1.00 54.00 89 GLN A C 1
ATOM 685 O O . GLN A 1 89 ? 10.992 -11.911 -43.657 1.00 54.00 89 GLN A O 1
ATOM 690 N N . MET A 1 90 ? 11.500 -14.072 -44.076 1.00 49.50 90 MET A N 1
ATOM 691 C CA . MET A 1 90 ? 12.726 -13.934 -44.883 1.00 49.50 90 MET A CA 1
ATOM 692 C C . MET A 1 90 ? 13.199 -15.297 -45.389 1.00 49.50 90 MET A C 1
ATOM 694 O O . MET A 1 90 ? 13.402 -16.202 -44.554 1.00 49.50 90 MET A O 1
#